Protein AF-A0A352J1M1-F1 (afdb_monomer)

Secondary structure (DSSP, 8-state):
------------------TTHHHHHHHHHHHHHHHHHHHHHHHHHHHHHHHHHHHHHHHHHHHHHHHHHHHHHHHHHHHHHHHHHHHTTSS-HHHHHHHHHHHHHHHHHHHHHHHHHHHHHHHH-

Sequence (125 aa):
PDKDQYQVYGQLNQLIWDGGKVSAQKEMIVANAEVEKQKLETEIYLLQERVNQVFFGILLLNEQLTQQGILEKELQRNLEKVQSYVLNGVANDADLSAVKVEQLKTNQQRIQMESALDSYIKILS

Radius of gyration: 37.04 Å; Cα contacts (8 Å, |Δi|>4): 40; chains: 1; bounding box: 60×49×111 Å

Nearest PDB structures (foldseek):
  4tko-assembly1_B  TM=6.452E-01  e=4.553E-01  Aquifex aeolicus VF5
  7ng9-assembly1_A  TM=8.031E-01  e=1.759E+00  Klebsiella quasipneumoniae
  5nen-assembly1_B  TM=5.075E-01  e=9.242E-01  Serratia marcescens
  5c21-assembly1_B  TM=4.879E-01  e=9.857E-01  Escherichia coli
  5c21-assembly1_A  TM=4.893E-01  e=1.275E+00  Escherichia coli

pLDDT: mean 91.22, std 8.7, range [56.31, 98.0]

Structure (mmCIF, N/CA/C/O backbone):
data_AF-A0A352J1M1-F1
#
_entry.id   AF-A0A352J1M1-F1
#
loop_
_atom_site.group_PDB
_atom_site.id
_atom_site.type_symbol
_atom_site.label_atom_id
_atom_site.label_alt_id
_atom_site.label_comp_id
_atom_site.label_asym_id
_atom_site.label_entity_id
_atom_site.label_seq_id
_atom_site.pdbx_PDB_ins_code
_atom_site.Cartn_x
_atom_site.Cartn_y
_atom_site.Cartn_z
_atom_site.occupancy
_atom_site.B_iso_or_equiv
_atom_site.auth_seq_id
_atom_site.auth_comp_id
_atom_site.auth_asym_id
_atom_site.auth_atom_id
_atom_site.pdbx_PDB_model_num
ATOM 1 N N . PRO A 1 1 ? -28.686 -43.058 73.017 1.00 60.47 1 PRO A N 1
ATOM 2 C CA . PRO A 1 1 ? -28.046 -42.214 71.986 1.00 60.47 1 PRO A CA 1
ATOM 3 C C . PRO A 1 1 ? -28.872 -42.286 70.706 1.00 60.47 1 PRO A C 1
ATOM 5 O O . PRO A 1 1 ? -29.085 -43.381 70.215 1.00 60.47 1 PRO A O 1
ATOM 8 N N . ASP A 1 2 ? -29.460 -41.169 70.291 1.00 57.09 2 ASP A N 1
ATOM 9 C CA . ASP A 1 2 ? -29.363 -40.697 68.906 1.00 57.09 2 ASP A CA 1
ATOM 10 C C . ASP A 1 2 ? -30.090 -39.357 68.820 1.00 57.09 2 ASP A C 1
ATOM 12 O O . ASP A 1 2 ? -31.260 -39.214 69.176 1.00 57.09 2 ASP A O 1
ATOM 16 N N . LYS A 1 3 ? -29.300 -38.334 68.494 1.00 56.31 3 LYS A N 1
ATOM 17 C CA . LYS A 1 3 ? -29.701 -36.937 68.356 1.00 56.31 3 LYS A CA 1
ATOM 18 C C . LYS A 1 3 ? -29.500 -36.573 66.894 1.00 56.31 3 LYS A C 1
ATOM 20 O O . LYS A 1 3 ? -28.553 -35.863 66.565 1.00 56.31 3 LYS A O 1
ATOM 25 N N . ASP A 1 4 ? -30.377 -37.062 66.036 1.00 68.81 4 ASP A N 1
ATOM 26 C CA . ASP A 1 4 ? -30.325 -36.686 64.631 1.00 68.81 4 ASP A CA 1
ATOM 27 C C . ASP A 1 4 ? -31.162 -35.429 64.428 1.00 68.81 4 ASP A C 1
ATOM 29 O O . ASP A 1 4 ? -32.385 -35.427 64.582 1.00 68.81 4 ASP A O 1
ATOM 33 N N . GLN A 1 5 ? -30.477 -34.326 64.130 1.00 62.03 5 GLN A N 1
ATOM 34 C CA . GLN A 1 5 ? -31.096 -33.054 63.795 1.00 62.03 5 GLN A CA 1
ATOM 35 C C . GLN A 1 5 ? -30.623 -32.633 62.405 1.00 62.03 5 GLN A C 1
ATOM 37 O O . GLN A 1 5 ? -29.443 -32.365 62.190 1.00 62.03 5 GLN A O 1
ATOM 42 N N . TYR A 1 6 ? -31.560 -32.567 61.463 1.00 64.50 6 TYR A N 1
ATOM 43 C CA . TYR A 1 6 ? -31.330 -32.059 60.114 1.00 64.50 6 TYR A CA 1
ATOM 44 C C . TYR A 1 6 ? -31.881 -30.640 60.010 1.00 64.50 6 TYR A C 1
ATOM 46 O O . TYR A 1 6 ? -33.007 -30.374 60.433 1.00 64.50 6 TYR A O 1
ATOM 54 N N . GLN A 1 7 ? -31.092 -29.729 59.441 1.00 68.38 7 GLN A N 1
ATOM 55 C CA . GLN A 1 7 ? -31.479 -28.335 59.260 1.00 68.38 7 GLN A CA 1
ATOM 56 C C . GLN A 1 7 ? -31.288 -27.922 57.800 1.00 68.38 7 GLN A C 1
ATOM 58 O O . GLN A 1 7 ? -30.210 -28.076 57.231 1.00 68.38 7 GLN A O 1
ATOM 63 N N . VAL A 1 8 ? -32.348 -27.376 57.209 1.00 75.94 8 VAL A N 1
ATOM 64 C CA . VAL A 1 8 ? -32.331 -26.697 55.910 1.00 75.94 8 VAL A CA 1
ATOM 65 C C . VAL A 1 8 ? -32.685 -25.243 56.187 1.00 75.94 8 VAL A C 1
ATOM 67 O O . VAL A 1 8 ? -33.681 -24.975 56.857 1.00 75.94 8 VAL A O 1
ATOM 70 N N . TYR A 1 9 ? -31.875 -24.305 55.700 1.00 77.88 9 TYR A N 1
ATOM 71 C CA . TYR A 1 9 ? -32.175 -22.878 55.790 1.00 77.88 9 TYR A CA 1
ATOM 72 C C . TYR A 1 9 ? -32.032 -22.225 54.415 1.00 77.88 9 TYR A C 1
ATOM 74 O O . TYR A 1 9 ? -31.165 -22.594 53.626 1.00 77.88 9 TYR A O 1
ATOM 82 N N . GLY A 1 10 ? -32.897 -21.252 54.138 1.00 82.81 10 GLY A N 1
ATOM 83 C CA . GLY A 1 10 ? -32.781 -20.341 53.005 1.00 82.81 10 GLY A CA 1
ATOM 84 C C . GLY A 1 10 ? -32.598 -18.926 53.536 1.00 82.81 10 GLY A C 1
ATOM 85 O O . GLY A 1 10 ? -33.330 -18.510 54.432 1.00 82.81 10 GLY A O 1
ATOM 86 N N . GLN A 1 11 ? -31.612 -18.200 53.014 1.00 83.38 11 GLN A N 1
ATOM 87 C CA . GLN A 1 11 ? -31.333 -16.824 53.416 1.00 83.38 11 GLN A CA 1
ATOM 88 C C . GLN A 1 11 ? -31.698 -15.860 52.288 1.00 83.38 11 GLN A C 1
ATOM 90 O O . GLN A 1 11 ? -31.225 -16.000 51.162 1.00 83.38 11 GLN A O 1
ATOM 95 N N . LEU A 1 12 ? -32.509 -14.855 52.617 1.00 84.06 12 LEU A N 1
ATOM 96 C CA . LEU A 1 12 ? -32.782 -13.700 51.770 1.00 84.06 12 LEU A CA 1
ATOM 97 C C . LEU A 1 12 ? -32.090 -12.485 52.389 1.00 84.06 12 LEU A C 1
ATOM 99 O O . LEU A 1 12 ? -32.371 -12.132 53.532 1.00 84.06 12 LEU A O 1
ATOM 103 N N . ASN A 1 13 ? -31.203 -11.844 51.634 1.00 86.62 13 ASN A N 1
ATOM 104 C CA . ASN A 1 13 ? -30.564 -10.599 52.046 1.00 86.62 13 ASN A CA 1
ATOM 105 C C . ASN A 1 13 ? -31.154 -9.443 51.239 1.00 86.62 13 ASN A C 1
ATOM 107 O O . ASN A 1 13 ? -31.084 -9.444 50.011 1.00 86.62 13 ASN A O 1
ATOM 111 N N . GLN A 1 14 ? -31.715 -8.455 51.935 1.00 82.50 14 GLN A N 1
ATOM 112 C CA . GLN A 1 14 ? -32.252 -7.238 51.337 1.00 82.50 14 GLN A CA 1
ATOM 113 C C . GLN A 1 14 ? -31.534 -6.023 51.921 1.00 82.50 14 GLN A C 1
ATOM 115 O O . GLN A 1 14 ? -31.470 -5.844 53.136 1.00 82.50 14 GLN A O 1
ATOM 120 N N . LEU A 1 15 ? -30.999 -5.179 51.044 1.00 87.25 15 LEU A N 1
ATOM 121 C CA . LEU A 1 15 ? -30.442 -3.886 51.416 1.00 87.25 15 LEU A CA 1
ATOM 122 C C . LEU A 1 15 ? -31.597 -2.907 51.665 1.00 87.25 15 LEU A C 1
ATOM 124 O O . LEU A 1 15 ? -32.362 -2.624 50.747 1.00 87.25 15 LEU A O 1
ATOM 128 N N . ILE A 1 16 ? -31.738 -2.420 52.900 1.00 90.19 16 ILE A N 1
ATOM 129 C CA . ILE A 1 16 ? -32.844 -1.525 53.284 1.00 90.19 16 ILE A CA 1
ATOM 130 C C . ILE A 1 16 ? -32.533 -0.060 52.934 1.00 90.19 16 ILE A C 1
ATOM 132 O O . ILE A 1 16 ? -33.425 0.669 52.512 1.00 90.19 16 ILE A O 1
ATOM 136 N N . TRP A 1 17 ? -31.274 0.375 53.077 1.00 90.19 17 TRP A N 1
ATOM 137 C CA . TRP A 1 17 ? -30.829 1.730 52.738 1.00 90.19 17 TRP A CA 1
ATOM 138 C C . TRP A 1 17 ? -29.303 1.791 52.586 1.00 90.19 17 TRP A C 1
ATOM 140 O O . TRP A 1 17 ? -28.576 1.208 53.387 1.00 90.19 17 TRP A O 1
ATOM 150 N N . ASP A 1 18 ? -28.814 2.501 51.570 1.00 91.88 18 ASP A N 1
ATOM 151 C CA . ASP A 1 18 ? -27.384 2.647 51.258 1.00 91.88 18 ASP A CA 1
ATOM 152 C C . ASP A 1 18 ? -26.985 4.077 50.857 1.00 91.88 18 ASP A C 1
ATOM 154 O O . ASP A 1 18 ? -25.903 4.300 50.309 1.00 91.88 18 ASP A O 1
ATOM 158 N N . GLY A 1 19 ? -27.878 5.046 51.077 1.00 93.12 19 GLY A N 1
ATOM 159 C CA . GLY A 1 19 ? -27.662 6.438 50.682 1.00 93.12 19 GLY A CA 1
ATOM 160 C C . GLY A 1 19 ? -27.667 6.694 49.169 1.00 93.12 19 GLY A C 1
ATOM 161 O O . GLY A 1 19 ? -27.198 7.747 48.754 1.00 93.12 19 GLY A O 1
ATOM 162 N N . GLY A 1 20 ? -28.173 5.768 48.344 1.00 93.44 20 GLY A N 1
ATOM 163 C CA . GLY A 1 20 ? -28.246 5.926 46.885 1.00 93.44 20 GLY A CA 1
ATOM 164 C C . GLY A 1 20 ? -27.022 5.402 46.128 1.00 93.44 20 GLY A C 1
ATOM 165 O O . GLY A 1 20 ? -26.945 5.557 44.909 1.00 93.44 20 GLY A O 1
ATOM 166 N N . LYS A 1 21 ? -26.079 4.747 46.817 1.00 95.25 21 LYS A N 1
ATOM 167 C CA . LYS A 1 21 ? -24.842 4.216 46.227 1.00 95.25 21 LYS A CA 1
ATOM 168 C C . LYS A 1 21 ? -25.110 3.231 45.085 1.00 95.25 21 LYS A C 1
ATOM 170 O O . LYS A 1 21 ? -24.484 3.339 44.033 1.00 95.25 21 LYS A O 1
ATOM 175 N N . VAL A 1 22 ? -26.049 2.303 45.261 1.00 93.19 22 VAL A N 1
ATOM 176 C CA . VAL A 1 22 ? -26.447 1.333 44.230 1.00 93.19 22 VAL A CA 1
ATOM 177 C C . VAL A 1 22 ? -27.082 2.034 43.029 1.00 93.19 22 VAL A C 1
ATOM 179 O O . VAL A 1 22 ? -26.798 1.645 41.897 1.00 93.19 22 VAL A O 1
ATOM 182 N N . SER A 1 23 ? -27.885 3.086 43.242 1.00 94.19 23 SER A N 1
ATOM 183 C CA . SER A 1 23 ? -28.463 3.869 42.136 1.00 94.19 23 SER A CA 1
ATOM 184 C C . SER A 1 23 ? -27.371 4.554 41.324 1.00 94.19 23 SER A C 1
ATOM 186 O O . SER A 1 23 ? -27.289 4.346 40.117 1.00 94.19 23 SER A O 1
ATOM 188 N N . ALA A 1 24 ? -26.466 5.273 41.994 1.00 96.06 24 ALA A N 1
ATOM 189 C CA . ALA A 1 24 ? -25.357 5.963 41.342 1.00 96.06 24 ALA A CA 1
ATOM 190 C C . ALA A 1 24 ? -24.430 4.990 40.594 1.00 96.06 24 ALA A C 1
ATOM 192 O O . ALA A 1 24 ? -24.009 5.257 39.470 1.00 96.06 24 ALA A O 1
ATOM 193 N N . GLN A 1 25 ? -24.142 3.822 41.178 1.00 95.94 25 GLN A N 1
ATOM 194 C CA . GLN A 1 25 ? -23.334 2.796 40.520 1.00 95.94 25 GLN A CA 1
ATOM 195 C C . GLN A 1 25 ? -24.042 2.213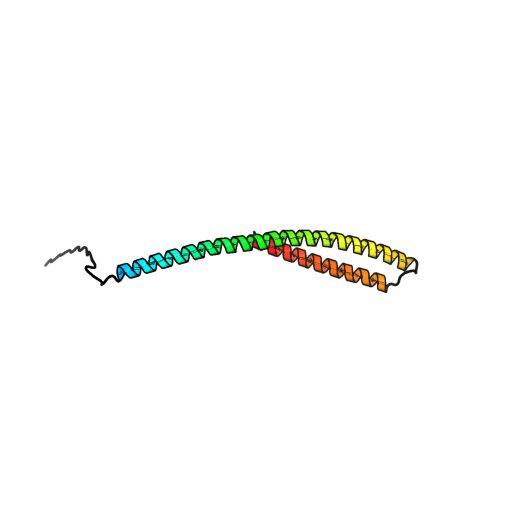 39.291 1.00 95.94 25 GLN A C 1
ATOM 197 O O . GLN A 1 25 ? -23.399 1.982 38.269 1.00 95.94 25 GLN A O 1
ATOM 202 N N . LYS A 1 26 ? -25.361 2.004 39.360 1.00 95.81 26 LYS A N 1
ATOM 203 C CA . LYS A 1 26 ? -26.159 1.554 38.216 1.00 95.81 26 LYS A CA 1
ATOM 204 C C . LYS A 1 26 ? -26.169 2.598 37.100 1.00 95.81 26 LYS A C 1
ATOM 206 O O . LYS A 1 26 ? -25.944 2.237 35.951 1.00 95.81 26 LYS A O 1
ATOM 211 N N . GLU A 1 27 ? -26.383 3.868 37.431 1.00 97.38 27 GLU A N 1
ATOM 212 C CA . GLU A 1 27 ? -26.341 4.978 36.471 1.00 97.38 27 GLU A CA 1
ATOM 213 C C . GLU A 1 27 ? -24.972 5.082 35.793 1.00 97.38 27 GLU A C 1
ATOM 215 O O . GLU A 1 27 ? -24.902 5.166 34.570 1.00 97.38 27 GLU A O 1
ATOM 220 N N . MET A 1 28 ? -23.883 4.966 36.559 1.00 97.44 28 MET A N 1
ATOM 221 C CA . MET A 1 28 ? -22.522 4.934 36.019 1.00 97.44 28 MET A CA 1
ATOM 222 C C . MET A 1 28 ? -22.307 3.752 35.062 1.00 97.44 28 MET A C 1
ATOM 224 O O . MET A 1 28 ? -21.722 3.927 33.995 1.00 97.44 28 MET A O 1
ATOM 228 N N . ILE A 1 29 ? -22.774 2.549 35.415 1.00 97.44 29 ILE A N 1
ATOM 229 C CA . ILE A 1 29 ? -22.670 1.367 34.543 1.00 97.44 29 ILE A CA 1
ATOM 230 C C . ILE A 1 29 ? -23.438 1.590 33.236 1.00 97.44 29 ILE A C 1
ATOM 232 O O . ILE A 1 29 ? -22.916 1.278 32.169 1.00 97.44 29 ILE A O 1
ATOM 236 N N . VAL A 1 30 ? -24.649 2.151 33.305 1.00 97.69 30 VAL A N 1
ATOM 237 C CA . VAL A 1 30 ? -25.464 2.453 32.118 1.00 97.69 30 VAL A CA 1
ATOM 238 C C . VAL A 1 30 ? -24.788 3.509 31.242 1.00 97.69 30 VAL A C 1
ATOM 240 O O . VAL A 1 30 ? -24.702 3.323 30.031 1.00 97.69 30 VAL A O 1
ATOM 243 N N . ALA A 1 31 ? -24.258 4.577 31.841 1.00 97.38 31 ALA A N 1
ATOM 244 C CA . ALA A 1 31 ? -23.536 5.615 31.112 1.00 97.38 31 ALA A CA 1
ATOM 245 C C . ALA A 1 31 ? -22.291 5.053 30.406 1.00 97.38 31 ALA A C 1
ATOM 247 O O . ALA A 1 31 ? -22.082 5.320 29.226 1.00 97.38 31 ALA A O 1
ATOM 248 N N . ASN A 1 32 ? -21.505 4.216 31.090 1.00 97.38 32 ASN A N 1
ATOM 249 C CA . ASN A 1 32 ? -20.345 3.557 30.486 1.00 97.38 32 ASN A CA 1
ATOM 250 C C . ASN A 1 32 ? -20.743 2.610 29.347 1.00 97.38 32 ASN A C 1
ATOM 252 O O . ASN A 1 32 ? -20.068 2.573 28.323 1.00 97.38 32 ASN A O 1
ATOM 256 N N . ALA A 1 33 ? -21.844 1.868 29.494 1.00 96.88 33 ALA A N 1
ATOM 257 C CA . ALA A 1 33 ? -22.336 0.989 28.436 1.00 96.88 33 ALA A CA 1
ATOM 258 C C . ALA A 1 33 ? -22.739 1.771 27.173 1.00 96.88 33 ALA A C 1
ATOM 260 O O . ALA A 1 33 ? -22.467 1.320 26.062 1.00 96.88 33 ALA A O 1
ATOM 261 N N . GLU A 1 34 ? -23.345 2.950 27.331 1.00 97.25 34 GLU A N 1
ATOM 262 C CA . GLU A 1 34 ? -23.700 3.816 26.201 1.00 97.25 34 GLU A CA 1
ATOM 263 C C . GLU A 1 34 ? -22.454 4.404 25.515 1.00 97.25 34 GLU A C 1
ATOM 265 O O . GLU A 1 34 ? -22.391 4.442 24.287 1.00 97.25 34 GLU A O 1
ATOM 270 N N . VAL A 1 35 ? -21.426 4.779 26.286 1.00 96.94 35 VAL A N 1
ATOM 271 C CA . VAL A 1 35 ? -20.134 5.226 25.735 1.00 96.94 35 VAL A CA 1
ATOM 272 C C . VAL A 1 35 ? -19.459 4.115 24.927 1.00 96.94 35 VAL A C 1
ATOM 274 O O . VAL A 1 35 ? -19.038 4.352 23.795 1.00 96.94 35 VAL A O 1
ATOM 277 N N . GLU A 1 36 ? -19.384 2.893 25.461 1.00 96.06 36 GLU A N 1
ATOM 278 C CA . GLU A 1 36 ? -18.790 1.757 24.739 1.00 96.06 36 GLU A CA 1
ATOM 279 C C . GLU A 1 36 ? -19.567 1.417 23.460 1.00 96.06 36 GLU A C 1
ATOM 281 O O . GLU A 1 36 ? -18.971 1.105 22.429 1.00 96.06 36 GLU A O 1
ATOM 286 N N . LYS A 1 37 ? -20.897 1.548 23.477 1.00 94.81 37 LYS A N 1
ATOM 287 C CA . LYS A 1 37 ? -21.729 1.367 22.282 1.00 94.81 37 LYS A CA 1
ATOM 288 C C . LYS A 1 37 ? -21.410 2.399 21.196 1.00 94.81 37 LYS A C 1
ATOM 290 O O . LYS A 1 37 ? -21.241 2.025 20.038 1.00 94.81 37 LYS A O 1
ATOM 295 N N . GLN A 1 38 ? -21.307 3.677 21.555 1.00 94.25 38 GLN A N 1
ATOM 296 C CA . GLN A 1 38 ? -20.968 4.746 20.605 1.00 94.25 38 GLN A CA 1
ATOM 297 C C . GLN A 1 38 ? -19.548 4.587 20.050 1.00 94.25 38 GLN A C 1
ATOM 299 O O . GLN A 1 38 ? -19.292 4.844 18.870 1.00 94.25 38 GLN A O 1
ATOM 304 N N . LYS A 1 39 ? -18.620 4.111 20.884 1.00 94.50 39 LYS A N 1
ATOM 305 C CA . LYS A 1 39 ? -17.265 3.772 20.455 1.00 94.50 39 LYS A CA 1
ATOM 306 C C . LYS A 1 39 ? -17.273 2.647 19.420 1.00 94.50 39 LYS A C 1
ATOM 308 O O . LYS A 1 39 ? -16.661 2.807 18.369 1.00 94.50 39 LYS A O 1
ATOM 313 N N . LEU A 1 40 ? -18.019 1.569 19.668 1.00 93.06 40 LEU A N 1
ATOM 314 C CA . LEU A 1 40 ? -18.167 0.467 18.715 1.00 93.06 40 LEU A CA 1
ATOM 315 C C . LEU A 1 40 ? -18.770 0.939 17.383 1.00 93.06 40 LEU A C 1
ATOM 317 O O . LEU A 1 40 ? -18.318 0.537 16.315 1.00 93.06 40 LEU A O 1
ATOM 321 N N . GLU A 1 41 ? -19.767 1.823 17.431 1.00 91.94 41 GLU A N 1
ATOM 322 C CA . GLU A 1 41 ? -20.359 2.403 16.222 1.00 91.94 41 GLU A CA 1
ATOM 323 C C . GLU A 1 41 ? -19.333 3.224 15.423 1.00 91.94 41 GLU A C 1
ATOM 325 O O . GLU A 1 41 ? -19.241 3.099 14.203 1.00 91.94 41 GLU A O 1
ATOM 330 N N . THR A 1 42 ? -18.488 3.993 16.112 1.00 92.38 42 THR A N 1
ATOM 331 C CA . THR A 1 42 ? -17.381 4.732 15.484 1.00 92.38 42 THR A CA 1
ATOM 332 C C . THR A 1 42 ? -16.347 3.790 14.854 1.00 92.38 42 THR A C 1
ATOM 334 O O . THR A 1 42 ? -15.863 4.045 13.750 1.00 92.38 42 THR A O 1
ATOM 337 N N . GLU A 1 43 ? -16.031 2.674 15.515 1.00 93.94 43 GLU A N 1
ATOM 338 C CA . GLU A 1 43 ? -15.104 1.660 14.998 1.00 93.94 43 GLU A CA 1
ATOM 339 C C . GLU A 1 43 ? -15.602 1.024 13.688 1.00 93.94 43 GLU A C 1
ATOM 341 O O . GLU A 1 43 ? -14.790 0.726 12.810 1.00 93.94 43 GLU A O 1
ATOM 346 N N . ILE A 1 44 ? -16.922 0.890 13.498 1.00 91.38 44 ILE A N 1
ATOM 347 C CA . ILE A 1 44 ? -17.504 0.404 12.235 1.00 91.38 44 ILE A CA 1
ATOM 348 C C . ILE A 1 44 ? -17.198 1.365 11.077 1.00 91.38 44 ILE A C 1
ATOM 350 O O . ILE A 1 44 ? -16.822 0.909 9.995 1.00 91.38 44 ILE A O 1
ATOM 354 N N . TYR A 1 45 ? -17.307 2.680 11.284 1.00 91.81 45 TYR A N 1
ATOM 355 C CA . TYR A 1 45 ? -16.978 3.662 10.243 1.00 91.81 45 TYR A CA 1
ATOM 356 C C . TYR A 1 45 ? -15.489 3.636 9.880 1.00 91.81 45 TYR A C 1
ATOM 358 O O . TYR A 1 45 ? -15.142 3.652 8.699 1.00 91.81 45 TYR A O 1
ATOM 366 N N . LEU A 1 46 ? -14.609 3.513 10.878 1.00 92.69 46 LEU A N 1
ATOM 367 C CA . LEU A 1 46 ? -13.166 3.372 10.648 1.00 92.69 46 LEU A CA 1
ATOM 368 C C . LEU A 1 46 ? -12.835 2.091 9.872 1.00 92.69 46 LEU A C 1
ATOM 370 O O . LEU A 1 46 ? -11.965 2.090 8.999 1.00 92.69 46 LEU A O 1
ATOM 374 N N . LEU A 1 47 ? -13.544 0.996 10.156 1.00 91.75 47 LEU A N 1
ATOM 375 C CA . LEU A 1 47 ? -13.393 -0.250 9.412 1.00 91.75 47 LEU A CA 1
ATOM 376 C C . LEU A 1 47 ? -13.810 -0.080 7.944 1.00 91.75 47 LEU A C 1
ATOM 378 O O . LEU A 1 47 ? -13.072 -0.502 7.054 1.00 91.75 47 LEU A O 1
ATOM 382 N N . GLN A 1 48 ? -14.954 0.559 7.684 1.00 93.38 48 GLN A N 1
ATOM 383 C CA . GLN A 1 48 ? -15.417 0.849 6.323 1.00 93.38 48 GLN A CA 1
ATOM 384 C C . GLN A 1 48 ? -14.413 1.713 5.555 1.00 93.38 48 GLN A C 1
ATOM 386 O O . GLN A 1 48 ? -14.098 1.418 4.401 1.00 93.38 48 GLN A O 1
ATOM 391 N N . GLU A 1 49 ? -13.869 2.750 6.194 1.00 94.50 49 GLU A N 1
ATOM 392 C CA . GLU A 1 49 ? -12.845 3.599 5.589 1.00 94.50 49 GLU A CA 1
ATOM 393 C C . GLU A 1 49 ? -11.596 2.792 5.218 1.00 94.50 49 GLU A C 1
ATOM 395 O O . GLU A 1 49 ? -11.108 2.891 4.092 1.00 94.50 49 GLU A O 1
ATOM 400 N N . ARG A 1 50 ? -11.116 1.930 6.120 1.00 93.50 50 ARG A N 1
ATOM 401 C CA . ARG A 1 50 ? -9.956 1.072 5.856 1.00 93.50 50 ARG A CA 1
ATOM 402 C C . ARG A 1 50 ? -10.197 0.111 4.691 1.00 93.50 50 ARG A C 1
ATOM 404 O O . ARG A 1 50 ? -9.313 -0.054 3.853 1.00 93.50 50 ARG A O 1
ATOM 411 N N . VAL A 1 51 ? -11.380 -0.501 4.610 1.00 95.06 51 VAL A N 1
ATOM 412 C CA . VAL A 1 51 ? -11.755 -1.360 3.472 1.00 95.06 51 VAL A CA 1
ATOM 413 C C . VAL A 1 51 ? -11.737 -0.558 2.170 1.00 95.06 51 VAL A C 1
ATOM 415 O O . VAL A 1 51 ? -11.137 -1.001 1.191 1.00 95.06 51 VAL A O 1
ATOM 418 N N . ASN A 1 52 ? -12.314 0.647 2.170 1.00 95.62 52 ASN A N 1
ATOM 419 C CA . ASN A 1 52 ? -12.315 1.527 1.002 1.00 95.62 52 ASN A CA 1
ATOM 420 C C . ASN A 1 52 ? -10.893 1.901 0.566 1.00 95.62 52 ASN A C 1
ATOM 422 O O . ASN A 1 52 ? -10.578 1.820 -0.619 1.00 95.62 52 ASN A O 1
ATOM 426 N N . GLN A 1 53 ? -10.018 2.271 1.504 1.00 95.50 53 GLN A N 1
ATOM 427 C CA . GLN A 1 53 ? -8.626 2.620 1.209 1.00 95.50 53 GLN A CA 1
ATOM 428 C C . GLN A 1 53 ? -7.883 1.467 0.521 1.00 95.50 53 GLN A C 1
ATOM 430 O O . GLN A 1 53 ? -7.208 1.686 -0.485 1.00 95.50 53 GLN A O 1
ATOM 435 N N . VAL A 1 54 ? -8.039 0.233 1.013 1.00 96.25 54 VAL A N 1
ATOM 436 C CA . VAL A 1 54 ? -7.398 -0.941 0.397 1.00 96.25 54 VAL A CA 1
ATOM 437 C C . VAL A 1 54 ? -8.015 -1.248 -0.970 1.00 96.25 54 VAL A C 1
ATOM 439 O O . VAL A 1 54 ? -7.279 -1.482 -1.926 1.00 96.25 54 VAL A O 1
ATOM 442 N N . PHE A 1 55 ? -9.344 -1.183 -1.096 1.00 96.62 55 PHE A N 1
ATOM 443 C CA . PHE A 1 55 ? -10.048 -1.399 -2.363 1.00 96.62 55 PHE A CA 1
ATOM 444 C C . PHE A 1 55 ? -9.592 -0.421 -3.456 1.00 96.62 55 PHE A C 1
ATOM 446 O O . PHE A 1 55 ? -9.183 -0.843 -4.538 1.00 96.62 55 PHE A O 1
ATOM 453 N N . PHE A 1 56 ? -9.597 0.883 -3.172 1.00 97.06 56 PHE A N 1
ATOM 454 C CA . PHE A 1 56 ? -9.126 1.884 -4.132 1.00 97.06 56 PHE A CA 1
ATOM 455 C C . PHE A 1 56 ? -7.618 1.783 -4.379 1.00 97.06 56 PHE A C 1
ATOM 457 O O . PHE A 1 56 ? -7.170 2.031 -5.497 1.00 97.06 56 PHE A O 1
ATOM 464 N N . GLY A 1 57 ? -6.841 1.352 -3.382 1.00 96.94 57 GLY A N 1
ATOM 465 C CA . GLY A 1 57 ? -5.426 1.032 -3.551 1.00 96.94 57 GLY A CA 1
ATOM 466 C C . GLY A 1 57 ? -5.180 -0.094 -4.561 1.00 96.94 57 GLY A C 1
ATOM 467 O O . GLY A 1 57 ? -4.304 0.034 -5.412 1.00 96.94 57 GLY A O 1
ATOM 468 N N . ILE A 1 58 ? -5.988 -1.159 -4.531 1.00 97.25 58 ILE A N 1
ATOM 469 C CA . ILE A 1 58 ? -5.938 -2.256 -5.514 1.00 97.25 58 ILE A CA 1
ATOM 470 C C . ILE A 1 58 ? -6.258 -1.747 -6.921 1.00 97.25 58 ILE A C 1
ATOM 472 O O . ILE A 1 58 ? -5.533 -2.057 -7.866 1.00 97.25 58 ILE A O 1
ATOM 476 N N . LEU A 1 59 ? -7.322 -0.950 -7.070 1.00 97.44 59 LEU A N 1
ATOM 477 C CA . LEU A 1 59 ? -7.684 -0.366 -8.366 1.00 97.44 59 LEU A CA 1
ATOM 478 C C . LEU A 1 59 ? -6.552 0.503 -8.926 1.00 97.44 59 LEU A C 1
ATOM 480 O O . LEU A 1 59 ? -6.197 0.370 -10.095 1.00 97.44 59 LEU A O 1
ATOM 484 N N . LEU A 1 60 ? -5.945 1.340 -8.082 1.00 97.69 60 LEU A N 1
ATOM 485 C CA . LEU A 1 60 ? -4.813 2.177 -8.468 1.00 97.69 60 LEU A CA 1
ATOM 486 C C . LEU A 1 60 ? -3.605 1.342 -8.911 1.00 97.69 60 LEU A C 1
ATOM 488 O O . LEU A 1 60 ? -3.021 1.633 -9.953 1.00 97.69 60 LEU A O 1
ATOM 492 N N . LEU A 1 61 ? -3.241 0.304 -8.152 1.00 97.50 61 LEU A N 1
ATOM 493 C CA . LEU A 1 61 ? -2.121 -0.580 -8.491 1.00 97.50 61 LEU A CA 1
ATOM 494 C C . LEU A 1 61 ? -2.345 -1.306 -9.824 1.00 97.50 61 LEU A C 1
ATOM 496 O O . LEU A 1 61 ? -1.420 -1.401 -10.627 1.00 97.50 61 LEU A O 1
ATOM 500 N N . ASN A 1 62 ? -3.568 -1.764 -10.101 1.00 97.88 62 ASN A N 1
ATOM 501 C CA . ASN A 1 62 ? -3.905 -2.398 -11.379 1.00 97.88 62 ASN A CA 1
ATOM 502 C C . ASN A 1 62 ? -3.737 -1.443 -12.572 1.00 97.88 62 ASN A C 1
ATOM 504 O O . ASN A 1 62 ? -3.177 -1.820 -13.606 1.00 97.88 62 ASN A O 1
ATOM 508 N N . GLU A 1 63 ? -4.178 -0.193 -12.431 1.00 98.00 63 GLU A N 1
ATOM 509 C CA . GLU A 1 63 ? -3.993 0.818 -13.477 1.00 98.00 63 GLU A CA 1
ATOM 510 C C . GLU A 1 63 ? -2.517 1.195 -13.652 1.00 98.00 63 GLU A C 1
ATOM 512 O O . GLU A 1 63 ? -2.038 1.342 -14.778 1.00 98.00 63 GLU A O 1
ATOM 517 N N . GLN A 1 64 ? -1.754 1.280 -12.560 1.00 97.38 64 GLN A N 1
ATOM 518 C CA . GLN A 1 64 ? -0.308 1.500 -12.618 1.00 97.38 64 GLN A CA 1
ATOM 519 C C . GLN A 1 64 ? 0.423 0.349 -13.323 1.00 97.38 64 GLN A C 1
ATOM 521 O O . GLN A 1 64 ? 1.276 0.605 -14.170 1.00 97.38 64 GLN A O 1
ATOM 526 N N . LEU A 1 65 ? 0.053 -0.907 -13.056 1.00 97.88 65 LEU A N 1
ATOM 527 C CA . LEU A 1 65 ? 0.593 -2.074 -13.765 1.00 97.88 65 LEU A CA 1
ATOM 528 C C . LEU A 1 65 ? 0.270 -2.036 -15.263 1.00 97.88 65 LEU A C 1
ATOM 530 O O . LEU A 1 65 ? 1.120 -2.358 -16.095 1.00 97.88 65 LEU A O 1
ATOM 534 N N . THR A 1 66 ? -0.933 -1.586 -15.622 1.00 97.50 66 THR A N 1
ATOM 535 C CA . THR A 1 66 ? -1.330 -1.403 -17.025 1.00 97.50 66 THR A CA 1
ATOM 536 C C . THR A 1 66 ? -0.466 -0.346 -17.715 1.00 97.50 66 THR A C 1
ATOM 538 O O . THR A 1 66 ? 0.051 -0.589 -18.809 1.00 97.50 66 THR A O 1
ATOM 541 N N . GLN A 1 67 ? -0.245 0.802 -17.066 1.00 96.88 67 GLN A N 1
ATOM 542 C CA . GLN A 1 67 ? 0.657 1.848 -17.563 1.00 96.88 67 GLN A CA 1
ATOM 543 C C . GLN A 1 67 ? 2.095 1.341 -17.696 1.00 96.88 67 GLN A C 1
ATOM 545 O O . GLN A 1 67 ? 2.752 1.610 -18.704 1.00 96.88 67 GLN A O 1
ATOM 550 N N . GLN A 1 68 ? 2.559 0.538 -16.739 1.00 96.31 68 GLN A N 1
ATOM 551 C CA . GLN A 1 68 ? 3.887 -0.057 -16.787 1.00 96.31 68 GLN A CA 1
ATOM 552 C C . GLN A 1 68 ? 4.052 -0.977 -17.998 1.00 96.31 68 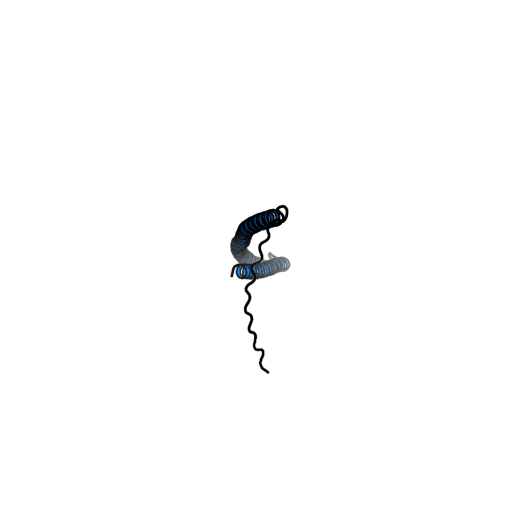GLN A C 1
ATOM 554 O O . GLN A 1 68 ? 5.052 -0.888 -18.705 1.00 96.31 68 GLN A O 1
ATOM 559 N N . GLY A 1 69 ? 3.038 -1.784 -18.320 1.00 95.81 69 GLY A N 1
ATOM 560 C CA . GLY A 1 69 ? 3.043 -2.613 -19.526 1.00 95.81 69 GLY A CA 1
ATOM 561 C C . GLY A 1 69 ? 3.078 -1.809 -20.835 1.00 95.81 69 GLY A C 1
ATOM 562 O O . GLY A 1 69 ? 3.604 -2.288 -21.842 1.00 95.81 69 GLY A O 1
ATOM 563 N N . ILE A 1 70 ? 2.544 -0.582 -20.853 1.00 97.62 70 ILE A N 1
ATOM 564 C CA . ILE A 1 70 ? 2.670 0.330 -22.003 1.00 97.62 70 ILE A CA 1
ATOM 565 C C . ILE A 1 70 ? 4.108 0.849 -22.106 1.00 97.62 70 ILE A C 1
ATOM 567 O O . ILE A 1 70 ? 4.695 0.789 -23.190 1.00 97.62 70 ILE A O 1
ATOM 571 N N . LEU A 1 71 ? 4.691 1.284 -20.986 1.00 96.75 71 LEU A N 1
ATOM 572 C CA . LEU A 1 71 ? 6.070 1.766 -20.919 1.00 96.75 71 LEU A CA 1
ATOM 573 C C . LEU A 1 71 ? 7.080 0.680 -21.324 1.00 96.75 71 LEU A C 1
ATOM 575 O O . LEU A 1 71 ? 7.981 0.941 -22.117 1.00 96.75 71 LEU A O 1
ATOM 579 N N . GLU A 1 72 ? 6.902 -0.558 -20.859 1.00 95.81 72 GLU A N 1
ATOM 580 C CA . GLU A 1 72 ? 7.739 -1.702 -21.252 1.00 95.81 72 GLU A CA 1
ATOM 581 C C . GLU A 1 72 ? 7.731 -1.913 -22.774 1.00 95.81 72 GLU A C 1
ATOM 583 O O . GLU A 1 72 ? 8.786 -2.080 -23.393 1.00 95.81 72 GLU A O 1
ATOM 588 N N . LYS A 1 73 ? 6.548 -1.842 -23.402 1.00 96.75 73 LYS A N 1
ATOM 589 C CA . LYS A 1 73 ? 6.406 -1.946 -24.863 1.00 96.75 73 LYS A CA 1
ATOM 590 C C . LYS A 1 73 ? 7.083 -0.785 -25.589 1.00 96.75 73 LYS A C 1
ATOM 592 O O . LYS A 1 73 ? 7.651 -0.989 -26.660 1.00 96.75 73 LYS A O 1
ATOM 597 N N . GLU A 1 74 ? 7.018 0.428 -25.047 1.00 96.88 74 GLU A N 1
ATOM 598 C CA . GLU A 1 74 ? 7.707 1.592 -25.614 1.00 96.88 74 GLU A CA 1
ATOM 599 C C . GLU A 1 74 ? 9.223 1.467 -25.537 1.00 96.88 74 GLU A C 1
ATOM 601 O O . GLU A 1 74 ? 9.901 1.671 -26.547 1.00 96.88 74 GLU A O 1
ATOM 606 N N . LEU A 1 75 ? 9.752 1.072 -24.380 1.00 95.94 75 LEU A N 1
ATOM 607 C CA . LEU A 1 75 ? 11.181 0.849 -24.192 1.00 95.94 75 LEU A CA 1
ATOM 608 C C . LEU A 1 75 ? 11.697 -0.268 -25.100 1.00 95.94 75 LEU A C 1
ATOM 610 O O . LEU A 1 75 ? 12.772 -0.127 -25.676 1.00 95.94 75 LEU A O 1
ATOM 614 N N . GLN A 1 76 ? 10.914 -1.332 -25.302 1.00 95.31 76 GLN A N 1
ATOM 615 C CA . GLN A 1 76 ? 11.260 -2.401 -26.240 1.00 95.31 76 GLN A CA 1
ATOM 616 C C . GLN A 1 76 ? 11.341 -1.899 -27.690 1.00 95.31 76 GLN A C 1
ATOM 618 O O . GLN A 1 76 ? 12.329 -2.155 -28.376 1.00 95.31 76 GLN A O 1
ATOM 623 N N . ARG A 1 77 ? 10.357 -1.110 -28.147 1.00 95.81 77 ARG A N 1
ATOM 624 C CA . ARG A 1 77 ? 10.410 -0.479 -29.480 1.00 95.81 77 ARG A CA 1
ATOM 625 C C . ARG A 1 77 ? 11.609 0.459 -29.626 1.00 95.81 77 ARG A C 1
ATOM 627 O O . ARG A 1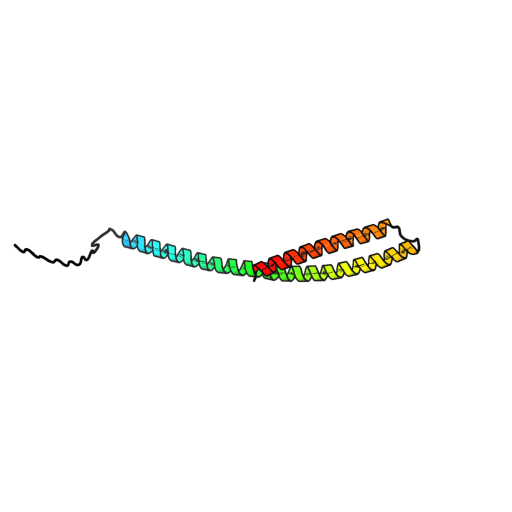 77 ? 12.223 0.523 -30.689 1.00 95.81 77 ARG A O 1
ATOM 634 N N . ASN A 1 78 ? 11.937 1.205 -28.572 1.00 92.62 78 ASN A N 1
ATOM 635 C CA . ASN A 1 78 ? 13.088 2.103 -28.570 1.00 92.62 78 ASN A CA 1
ATOM 636 C C . ASN A 1 78 ? 14.402 1.313 -28.654 1.00 92.62 78 ASN A C 1
ATOM 638 O O . ASN A 1 78 ? 15.267 1.652 -29.456 1.00 92.62 78 ASN A O 1
ATOM 642 N N . LEU A 1 79 ? 14.511 0.206 -27.916 1.00 92.81 79 LEU A N 1
ATOM 643 C CA . LEU A 1 79 ? 15.664 -0.689 -27.967 1.00 92.81 79 LEU A CA 1
ATOM 644 C C . LEU A 1 79 ? 15.917 -1.187 -29.395 1.00 92.81 79 LEU A C 1
ATOM 646 O O . LEU A 1 79 ? 17.028 -1.052 -29.897 1.00 92.81 79 LEU A O 1
ATOM 650 N N . GLU A 1 80 ? 14.888 -1.704 -30.066 1.00 92.88 80 GLU A N 1
ATOM 651 C CA . GLU A 1 80 ? 14.977 -2.195 -31.449 1.00 92.88 80 GLU A CA 1
ATOM 652 C C . GLU A 1 80 ? 15.416 -1.089 -32.423 1.00 92.88 80 GLU A C 1
ATOM 654 O O . GLU A 1 80 ? 16.257 -1.300 -33.301 1.00 92.88 80 GLU A O 1
ATOM 659 N N . LYS A 1 81 ? 14.893 0.127 -32.234 1.00 91.88 81 LYS A N 1
ATOM 660 C CA . LYS A 1 81 ? 15.245 1.293 -33.048 1.00 91.88 81 LYS A CA 1
ATOM 661 C C . LYS A 1 81 ? 16.699 1.725 -32.839 1.00 91.88 81 LYS A C 1
ATOM 663 O O . LYS A 1 81 ? 17.413 1.942 -33.816 1.00 91.88 81 LYS A O 1
ATOM 668 N N . VAL A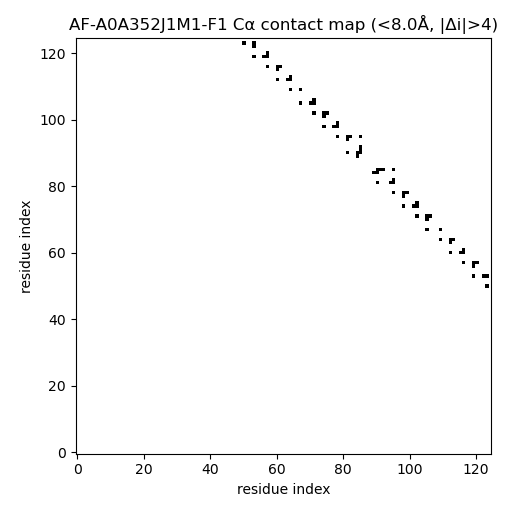 1 82 ? 17.149 1.820 -31.588 1.00 90.25 82 VAL A N 1
ATOM 669 C CA . VAL A 1 82 ? 18.532 2.189 -31.250 1.00 90.25 82 VAL A CA 1
ATOM 670 C C . VAL A 1 82 ? 19.507 1.113 -31.716 1.00 90.25 82 VAL A C 1
ATOM 672 O O . VAL A 1 82 ? 20.532 1.455 -32.293 1.00 90.25 82 VAL A O 1
ATOM 675 N N . GLN A 1 83 ? 19.172 -0.174 -31.579 1.00 90.19 83 GLN A N 1
ATOM 676 C CA . GLN A 1 83 ? 19.969 -1.266 -32.152 1.00 90.19 83 GLN A CA 1
ATOM 677 C C . GLN A 1 83 ? 20.154 -1.097 -33.661 1.00 90.19 83 GLN A C 1
ATOM 679 O O . GLN A 1 83 ? 21.273 -1.209 -34.155 1.00 90.19 83 GLN A O 1
ATOM 684 N N . SER A 1 84 ? 19.086 -0.765 -34.389 1.00 90.69 84 SER A N 1
ATOM 685 C CA . SER A 1 84 ? 19.179 -0.474 -35.822 1.00 90.69 84 SER A CA 1
ATOM 686 C C . SER A 1 84 ? 20.088 0.727 -36.109 1.00 90.69 84 SER A C 1
ATOM 688 O O . SER A 1 84 ? 20.895 0.687 -37.035 1.00 90.69 84 SER A O 1
ATOM 690 N N . TYR A 1 85 ? 20.031 1.788 -35.303 1.00 88.50 85 TYR A N 1
ATOM 691 C CA . TYR A 1 85 ? 20.915 2.946 -35.469 1.00 88.50 85 TYR A CA 1
ATOM 692 C C . TYR A 1 85 ? 22.379 2.645 -35.159 1.00 88.50 85 TYR A C 1
ATOM 694 O O . TYR A 1 85 ? 23.245 3.138 -35.877 1.00 88.50 85 TYR A O 1
ATOM 702 N N . VAL A 1 86 ? 22.661 1.810 -34.158 1.00 87.75 86 VAL A N 1
ATOM 703 C CA . VAL A 1 86 ? 24.020 1.336 -33.864 1.00 87.75 86 VAL A CA 1
ATOM 704 C C . VAL A 1 86 ? 24.554 0.508 -35.034 1.00 87.75 86 VAL A C 1
ATOM 706 O O . VAL A 1 86 ? 25.649 0.773 -35.522 1.00 87.75 86 VAL A O 1
ATOM 709 N N . LEU A 1 87 ? 23.756 -0.430 -35.562 1.00 86.75 87 LEU A N 1
ATOM 710 C CA . LEU A 1 87 ? 24.137 -1.247 -36.724 1.00 86.75 87 LEU A CA 1
ATOM 711 C C . LEU A 1 87 ? 24.414 -0.404 -37.978 1.00 86.75 87 LEU A C 1
ATOM 713 O O . LEU A 1 87 ? 25.294 -0.745 -38.764 1.00 86.75 87 LEU A O 1
ATOM 717 N N . ASN A 1 88 ? 23.687 0.701 -38.153 1.00 88.50 88 ASN A N 1
ATOM 718 C CA . ASN A 1 88 ? 23.878 1.639 -39.260 1.00 88.50 88 ASN A CA 1
ATOM 719 C C . ASN A 1 88 ? 24.931 2.731 -38.969 1.00 88.50 88 ASN A C 1
ATOM 721 O O . ASN A 1 88 ? 25.106 3.634 -39.784 1.00 88.50 88 ASN A O 1
ATOM 725 N N . GLY A 1 89 ? 25.625 2.675 -37.825 1.00 82.38 89 GLY A N 1
ATOM 726 C CA . GLY A 1 89 ? 26.695 3.610 -37.455 1.00 82.38 89 GLY A CA 1
ATOM 727 C C . GLY A 1 89 ? 26.231 5.021 -37.070 1.00 82.38 89 GLY A C 1
ATOM 728 O O . GLY A 1 89 ? 27.040 5.945 -37.050 1.00 82.38 89 GLY A O 1
ATOM 729 N N . VAL A 1 90 ? 24.939 5.206 -36.787 1.00 81.38 90 VAL A N 1
ATOM 730 C CA . VAL A 1 90 ? 24.313 6.503 -36.466 1.00 81.38 90 VAL A CA 1
ATOM 731 C C . VAL A 1 90 ? 24.161 6.716 -34.950 1.00 81.38 90 VAL A C 1
ATOM 733 O O . VAL A 1 90 ? 24.037 7.856 -34.509 1.00 81.38 90 VAL A O 1
ATOM 736 N N . ALA A 1 91 ? 24.195 5.650 -34.143 1.00 78.81 91 ALA A N 1
ATOM 737 C CA . ALA A 1 91 ? 24.105 5.705 -32.677 1.00 78.81 91 ALA A CA 1
ATOM 738 C C . ALA A 1 91 ? 25.245 4.933 -31.994 1.00 78.81 91 ALA A C 1
ATOM 740 O O . ALA A 1 91 ? 25.902 4.105 -32.625 1.00 78.81 91 ALA A O 1
ATOM 741 N N . ASN A 1 92 ? 25.468 5.200 -30.702 1.00 82.75 92 ASN A N 1
ATOM 742 C CA . ASN A 1 92 ? 26.538 4.590 -29.909 1.00 82.75 92 ASN A CA 1
ATOM 743 C C . ASN A 1 92 ? 25.993 3.486 -28.974 1.00 82.75 92 ASN A C 1
ATOM 745 O O . ASN A 1 92 ? 24.841 3.521 -28.542 1.00 82.75 92 ASN A O 1
ATOM 749 N N . ASP A 1 93 ? 26.845 2.537 -28.583 1.00 83.44 93 ASP A N 1
ATOM 750 C CA . ASP A 1 93 ? 26.547 1.481 -27.603 1.00 83.44 93 ASP A CA 1
ATOM 751 C C . ASP A 1 93 ? 26.105 2.034 -26.236 1.00 83.44 93 ASP A C 1
ATOM 753 O O . ASP A 1 93 ? 25.388 1.368 -25.480 1.00 83.44 93 ASP A O 1
ATOM 757 N N . ALA A 1 94 ? 26.503 3.269 -25.915 1.00 87.00 94 ALA A N 1
ATOM 758 C CA . ALA A 1 94 ? 26.054 3.984 -24.725 1.00 87.00 94 ALA A CA 1
ATOM 759 C C . ALA A 1 94 ? 24.536 4.244 -24.740 1.00 87.00 94 ALA A C 1
ATOM 761 O O . ALA A 1 94 ? 23.873 4.018 -23.726 1.00 87.00 94 ALA A O 1
ATOM 762 N N . ASP A 1 95 ? 23.974 4.632 -25.890 1.00 83.81 95 ASP A N 1
ATOM 763 C CA . ASP A 1 95 ? 22.533 4.873 -26.051 1.00 83.81 95 ASP A CA 1
ATOM 764 C C . ASP A 1 95 ? 21.752 3.565 -25.895 1.00 83.81 95 ASP A C 1
ATOM 766 O O . ASP A 1 95 ? 20.726 3.503 -25.214 1.00 83.81 95 ASP A O 1
ATOM 770 N N . LEU A 1 96 ? 22.289 2.479 -26.459 1.00 87.62 96 LEU A N 1
ATOM 771 C CA . LEU A 1 96 ? 21.720 1.144 -26.310 1.00 87.62 96 LEU A CA 1
ATOM 772 C C . LEU A 1 96 ? 21.724 0.685 -24.845 1.00 87.62 96 LEU A C 1
ATOM 774 O O . LEU A 1 96 ? 20.760 0.084 -24.366 1.00 87.62 96 LEU A O 1
ATOM 778 N N . SER A 1 97 ? 22.813 0.963 -24.130 1.00 89.81 97 SER A N 1
ATOM 779 C CA . SER A 1 97 ? 22.963 0.611 -22.718 1.00 89.81 97 SER A CA 1
ATOM 780 C C . SER A 1 97 ? 22.004 1.406 -21.832 1.00 89.81 97 SER A C 1
ATOM 782 O O . SER A 1 97 ? 21.404 0.830 -20.926 1.00 89.81 97 SER A O 1
ATOM 784 N N . ALA A 1 98 ? 21.787 2.690 -22.129 1.00 91.69 98 ALA A N 1
ATOM 785 C CA 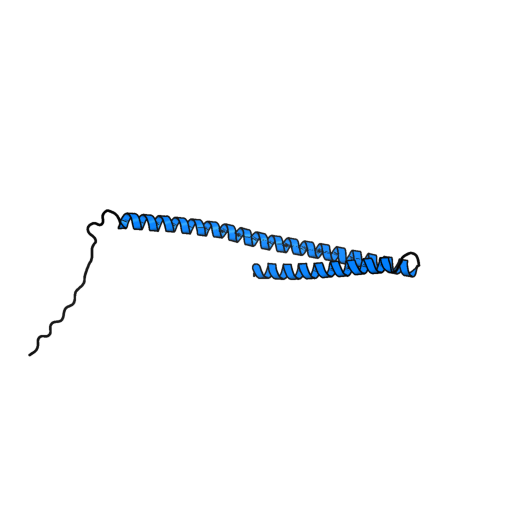. ALA A 1 98 ? 20.836 3.528 -21.406 1.00 91.69 98 ALA A CA 1
ATOM 786 C C . ALA A 1 98 ? 19.400 2.980 -21.493 1.00 91.69 98 ALA A C 1
ATOM 788 O O . ALA A 1 98 ? 18.727 2.857 -20.469 1.00 91.69 98 ALA A O 1
ATOM 789 N N . VAL A 1 99 ? 18.951 2.556 -22.682 1.00 92.06 99 VAL A N 1
ATOM 790 C CA . VAL A 1 99 ? 17.610 1.963 -22.852 1.00 92.06 99 VAL A CA 1
ATOM 791 C C . VAL A 1 99 ? 17.466 0.657 -22.061 1.00 92.06 99 VAL A C 1
ATOM 793 O O . VAL A 1 99 ? 16.438 0.439 -21.421 1.00 92.06 99 VAL A O 1
ATOM 796 N N . LYS A 1 100 ? 18.501 -0.195 -22.034 1.00 92.62 100 LYS A N 1
ATOM 797 C CA . LYS A 1 100 ? 18.486 -1.439 -21.240 1.00 92.62 100 LYS A CA 1
ATOM 798 C C . LYS A 1 100 ? 18.390 -1.177 -19.736 1.00 92.62 100 LYS A C 1
ATOM 800 O O . LYS A 1 100 ? 17.706 -1.919 -19.034 1.00 92.62 100 LYS A O 1
ATOM 805 N N . VAL A 1 101 ? 19.065 -0.142 -19.233 1.00 96.00 101 VAL A N 1
ATOM 806 C CA . VAL A 1 101 ? 18.986 0.251 -17.816 1.00 96.00 101 VAL A CA 1
ATOM 807 C C . VAL A 1 101 ? 17.561 0.661 -17.451 1.00 96.00 101 VAL A C 1
ATOM 809 O O . VAL A 1 101 ? 17.036 0.192 -16.441 1.00 96.00 101 VAL A O 1
ATOM 812 N N . GLU A 1 102 ? 16.910 1.467 -18.290 1.00 94.25 102 GLU A N 1
ATOM 813 C CA . GLU A 1 102 ? 15.513 1.847 -18.065 1.00 94.25 102 GLU A CA 1
ATOM 814 C C . GLU A 1 102 ? 14.575 0.632 -18.131 1.00 94.25 102 GLU A C 1
ATOM 816 O O . GLU A 1 102 ? 13.745 0.475 -17.242 1.00 94.25 102 GLU A O 1
ATOM 821 N N . GLN A 1 103 ? 14.765 -0.308 -19.069 1.00 95.19 103 GLN A N 1
ATOM 822 C CA . GLN A 1 103 ? 13.987 -1.561 -19.094 1.00 95.19 103 GLN A CA 1
ATOM 823 C C . GLN A 1 103 ? 14.110 -2.359 -17.788 1.00 95.19 103 GLN A C 1
ATOM 825 O O . GLN A 1 103 ? 13.111 -2.852 -17.260 1.00 95.19 103 GLN A O 1
ATOM 830 N N . LEU A 1 104 ? 15.327 -2.481 -17.247 1.00 96.06 104 LEU A N 1
ATOM 831 C CA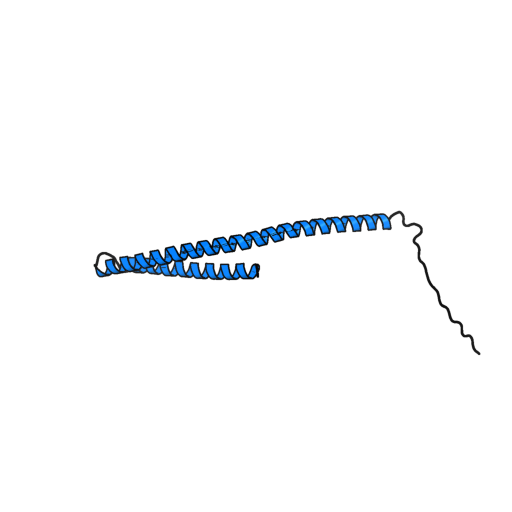 . LEU A 1 104 ? 15.562 -3.180 -15.981 1.00 96.06 104 LEU A CA 1
ATOM 832 C C . LEU A 1 104 ? 14.861 -2.482 -14.814 1.00 96.06 104 LEU A C 1
ATOM 834 O O . LEU A 1 104 ? 14.231 -3.144 -13.990 1.00 96.06 104 LEU A O 1
ATOM 838 N N . LYS A 1 105 ? 14.940 -1.153 -14.758 1.00 96.44 105 LYS A N 1
ATOM 839 C CA . LYS A 1 105 ? 14.287 -0.347 -13.725 1.00 96.44 105 LYS A CA 1
ATOM 840 C C . LYS A 1 105 ? 12.764 -0.466 -13.797 1.00 96.44 105 LYS A C 1
ATOM 842 O O . LYS A 1 105 ? 12.122 -0.681 -12.771 1.00 96.44 105 LYS A O 1
ATOM 847 N N . THR A 1 106 ? 12.197 -0.390 -14.998 1.00 95.19 106 THR A N 1
ATOM 848 C CA . THR A 1 106 ? 10.761 -0.562 -15.246 1.00 95.19 106 THR A CA 1
ATOM 849 C C . THR A 1 106 ? 10.284 -1.946 -14.795 1.00 95.19 106 THR A C 1
ATOM 851 O O . THR A 1 106 ? 9.277 -2.046 -14.094 1.00 95.19 106 THR A O 1
ATOM 854 N N . ASN A 1 107 ? 11.037 -3.006 -15.094 1.00 95.94 107 ASN A N 1
ATOM 855 C CA . ASN A 1 107 ? 10.698 -4.362 -14.655 1.00 95.94 107 ASN A CA 1
ATOM 856 C C . ASN A 1 107 ? 10.775 -4.510 -13.120 1.00 95.94 107 ASN A C 1
ATOM 858 O O . ASN A 1 107 ? 9.869 -5.051 -12.491 1.00 95.94 107 ASN A O 1
ATOM 862 N N . GLN A 1 108 ? 11.808 -3.950 -12.478 1.00 97.00 108 GLN A N 1
ATOM 863 C CA . GLN A 1 108 ? 11.904 -3.945 -11.011 1.00 97.00 108 GLN A CA 1
ATOM 864 C C . GLN A 1 108 ? 10.705 -3.250 -10.353 1.00 97.00 108 GLN A C 1
ATOM 866 O O . GLN A 1 108 ? 10.153 -3.764 -9.381 1.00 97.00 108 GLN A O 1
ATOM 871 N N . GLN A 1 109 ? 10.277 -2.107 -10.893 1.00 96.25 109 GLN A N 1
ATOM 872 C CA . GLN A 1 109 ? 9.085 -1.403 -10.416 1.00 96.25 109 GLN A CA 1
ATOM 873 C C . GLN A 1 109 ? 7.817 -2.243 -10.587 1.00 96.25 109 GLN A C 1
ATOM 875 O O . GLN A 1 109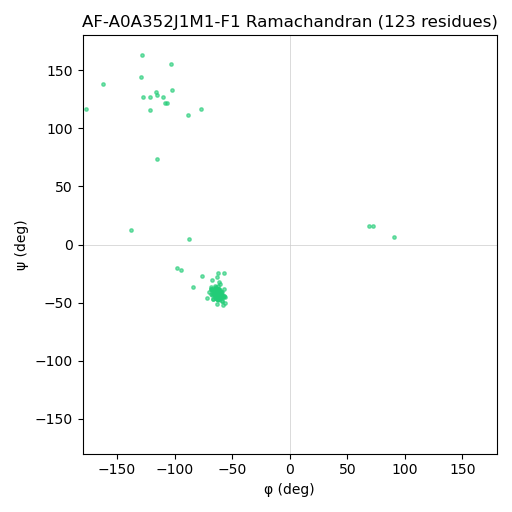 ? 6.995 -2.289 -9.674 1.00 96.25 109 GLN A O 1
ATOM 880 N N . ARG A 1 110 ? 7.677 -2.952 -11.713 1.00 96.94 110 ARG A N 1
ATOM 881 C CA . ARG A 1 110 ? 6.545 -3.852 -11.949 1.00 96.94 110 ARG A CA 1
ATOM 882 C C . ARG A 1 110 ? 6.465 -4.945 -10.882 1.00 96.94 110 ARG A C 1
ATOM 884 O O . ARG A 1 110 ? 5.411 -5.122 -10.283 1.00 96.94 110 ARG A O 1
ATOM 891 N N . ILE A 1 111 ? 7.580 -5.614 -10.591 1.00 97.31 111 ILE A N 1
ATOM 892 C CA . ILE A 1 111 ? 7.647 -6.664 -9.559 1.00 97.31 111 ILE A CA 1
ATOM 893 C C . ILE A 1 111 ? 7.241 -6.113 -8.183 1.00 97.31 111 ILE A C 1
ATOM 895 O O . ILE A 1 111 ? 6.512 -6.764 -7.435 1.00 97.31 111 ILE A O 1
ATOM 899 N N . GLN A 1 112 ? 7.685 -4.899 -7.840 1.00 96.75 112 GLN A N 1
ATOM 900 C CA . GLN A 1 112 ? 7.294 -4.245 -6.587 1.00 96.75 112 GLN A CA 1
ATOM 901 C C . GLN A 1 112 ? 5.786 -3.966 -6.531 1.00 96.75 112 GLN A C 1
ATOM 903 O O . GLN A 1 112 ? 5.164 -4.205 -5.496 1.00 96.75 112 GLN A O 1
ATOM 908 N N . MET A 1 113 ? 5.194 -3.498 -7.633 1.00 97.06 113 MET A N 1
ATOM 909 C CA . MET A 1 113 ? 3.753 -3.250 -7.732 1.00 97.06 113 MET A CA 1
ATOM 910 C C . MET A 1 113 ? 2.937 -4.544 -7.642 1.00 97.06 113 MET A C 1
ATOM 912 O O . MET A 1 113 ? 1.947 -4.575 -6.918 1.00 97.06 113 MET A O 1
ATOM 916 N N . GLU A 1 114 ? 3.367 -5.622 -8.305 1.00 97.56 114 GLU A N 1
ATOM 917 C CA . GLU A 1 114 ? 2.724 -6.943 -8.213 1.00 97.56 114 GLU A CA 1
ATOM 918 C C . GLU A 1 114 ? 2.776 -7.484 -6.774 1.00 97.56 114 GLU A C 1
ATOM 920 O O . GLU A 1 114 ? 1.760 -7.906 -6.225 1.00 97.56 114 GLU A O 1
ATOM 925 N N . SER A 1 115 ? 3.926 -7.372 -6.101 1.00 97.56 115 SER A N 1
ATOM 926 C CA . SER A 1 115 ? 4.056 -7.769 -4.693 1.00 97.56 115 SER A CA 1
ATOM 927 C C . SER A 1 115 ? 3.196 -6.920 -3.748 1.00 97.56 115 SER A C 1
ATOM 929 O O . SER A 1 115 ? 2.687 -7.433 -2.743 1.00 97.56 115 SER A O 1
ATOM 931 N N . ALA A 1 116 ? 3.053 -5.621 -4.021 1.00 96.06 116 ALA A N 1
ATOM 932 C CA . ALA A 1 116 ? 2.178 -4.741 -3.253 1.00 96.06 116 ALA A CA 1
ATOM 933 C C . ALA A 1 116 ? 0.703 -5.115 -3.4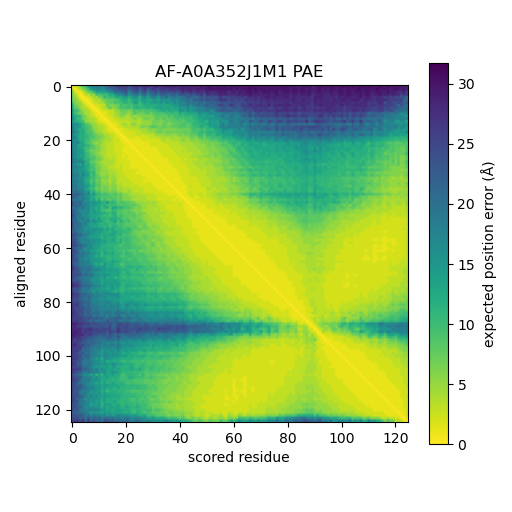61 1.00 96.06 116 ALA A C 1
ATOM 935 O O . ALA A 1 116 ? -0.041 -5.219 -2.486 1.00 96.06 116 ALA A O 1
ATOM 936 N N . LEU A 1 117 ? 0.308 -5.395 -4.706 1.00 96.75 117 LEU A N 1
ATOM 937 C CA . LEU A 1 117 ? -1.038 -5.831 -5.067 1.00 96.75 117 LEU A CA 1
ATOM 938 C C . LEU A 1 117 ? -1.416 -7.128 -4.345 1.00 96.75 117 LEU A C 1
ATOM 940 O O . LEU A 1 117 ? -2.456 -7.178 -3.689 1.00 96.75 117 LEU A O 1
ATOM 944 N N . ASP A 1 118 ? -0.540 -8.134 -4.373 1.00 96.44 118 ASP A N 1
ATOM 945 C CA . ASP A 1 118 ? -0.732 -9.392 -3.642 1.00 96.44 118 ASP A CA 1
ATOM 946 C C . ASP A 1 118 ? -0.923 -9.161 -2.138 1.00 96.44 118 ASP A C 1
ATOM 948 O O . ASP A 1 118 ? -1.733 -9.823 -1.486 1.00 96.44 118 ASP A O 1
ATOM 952 N N . SER A 1 119 ? -0.182 -8.208 -1.571 1.00 96.19 119 SER A N 1
ATOM 953 C CA . SER A 1 119 ? -0.293 -7.863 -0.152 1.00 96.19 119 SER A CA 1
ATOM 954 C C . SER A 1 119 ? -1.631 -7.192 0.160 1.00 96.19 119 SER A C 1
ATOM 956 O O . SER A 1 119 ? -2.230 -7.478 1.191 1.00 96.19 119 SER A O 1
ATOM 958 N N . TYR A 1 120 ? -2.126 -6.333 -0.733 1.00 94.25 120 TYR A N 1
ATOM 959 C CA . TYR A 1 120 ? -3.408 -5.646 -0.568 1.00 94.25 120 TYR A CA 1
ATOM 960 C C . TYR A 1 120 ? -4.581 -6.617 -0.704 1.00 94.25 120 TYR A C 1
ATOM 962 O O . TYR A 1 120 ? -5.511 -6.567 0.098 1.00 94.25 120 TYR A O 1
ATOM 970 N N . ILE A 1 121 ? -4.511 -7.546 -1.660 1.00 93.12 121 ILE A N 1
ATOM 971 C CA . ILE A 1 121 ? -5.515 -8.604 -1.823 1.00 93.12 121 ILE A CA 1
ATOM 972 C C . ILE A 1 121 ? -5.587 -9.462 -0.554 1.00 93.12 121 ILE A C 1
ATOM 974 O O . ILE A 1 121 ? -6.683 -9.700 -0.056 1.00 93.12 121 ILE A O 1
ATOM 978 N N . LYS A 1 122 ? -4.439 -9.833 0.032 1.00 94.00 122 LYS A N 1
ATOM 979 C CA . LYS A 1 122 ? -4.381 -10.588 1.299 1.00 94.00 122 LYS A CA 1
ATOM 980 C C . LYS A 1 122 ? -4.990 -9.864 2.502 1.00 94.00 122 LYS A C 1
ATOM 982 O O . LYS A 1 122 ? -5.359 -10.516 3.468 1.00 94.00 122 LYS A O 1
ATOM 987 N N . ILE A 1 123 ? -5.049 -8.531 2.484 1.00 91.44 123 ILE A N 1
ATOM 988 C CA . ILE A 1 123 ? -5.677 -7.745 3.558 1.00 91.44 123 ILE A CA 1
ATOM 989 C C . ILE A 1 123 ? -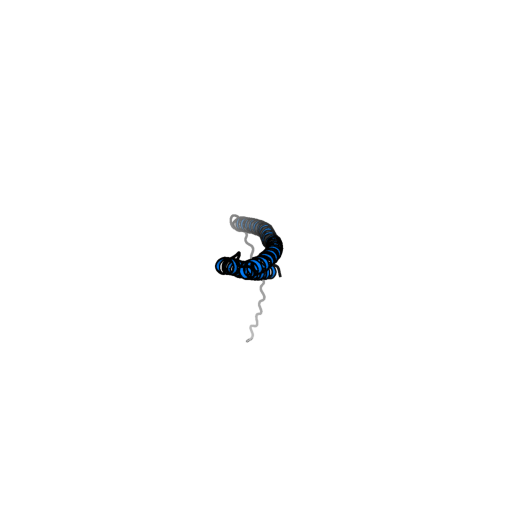7.211 -7.795 3.451 1.00 91.44 123 ILE A C 1
ATOM 991 O O . ILE A 1 123 ? -7.886 -7.637 4.466 1.00 91.44 123 ILE A O 1
ATOM 995 N N . LEU A 1 124 ? -7.756 -7.994 2.244 1.00 83.56 124 LEU A N 1
ATOM 996 C CA . LEU A 1 124 ? -9.202 -8.062 1.996 1.00 83.56 124 LEU A CA 1
ATOM 997 C C . LEU A 1 124 ? -9.777 -9.485 1.995 1.00 83.56 124 LEU A C 1
ATOM 999 O O . LEU A 1 124 ? -10.989 -9.625 2.150 1.00 83.56 124 LEU A O 1
ATOM 1003 N N . SER A 1 125 ? -8.947 -10.506 1.767 1.00 74.88 125 SER A N 1
ATOM 1004 C CA . SER A 1 125 ? -9.327 -11.928 1.774 1.00 74.88 125 SER A CA 1
ATOM 1005 C C . SER A 1 125 ? -9.408 -12.503 3.182 1.00 74.88 125 SER A C 1
ATOM 1007 O O . SER A 1 125 ? -10.401 -13.203 3.469 1.00 74.88 125 SER A O 1
#

Mean predicted aligned error: 9.11 Å

Foldseek 3Di:
DDDDDDDDDDDDDDDPDDPCPVVVVVVVVVVVVVVVVVVVVVVVVVVVVVLVVLVVLLVVLVVVLVVLVVVLVVLVVVLVVQVVCVVVVNHDVVSNVVSVVVNVVSVVVNVVSVVVSVVSVVVVD

Solvent-accessible surface area (backbone atoms only — not comparable to full-atom values): 7334 Å² total; per-residue (Å²): 143,87,86,88,80,87,86,87,86,84,86,85,88,78,89,87,78,70,91,56,52,69,56,55,52,49,52,50,52,53,53,51,52,53,51,53,51,53,51,53,57,52,48,51,53,54,49,52,50,53,52,49,54,46,52,53,47,46,57,49,46,52,53,50,50,53,51,47,57,52,49,53,54,51,47,50,55,49,43,57,52,42,49,52,30,36,76,70,71,76,44,55,74,66,61,50,49,53,47,51,52,52,49,51,52,55,51,54,52,48,54,53,49,52,55,49,42,56,53,46,51,64,74,75,107